Protein AF-A0A660N810-F1 (afdb_monomer)

Secondary structure (DSSP, 8-state):
--TTSTTHHHHTT-HHHHHHHT--SS-----EEEEE-SSEEEEEEE-TTT--EEEEEEE-S-SS--TTHHHHHHHHTT-

pLDDT: mean 86.32, std 9.64, range [59.94, 96.31]

Mean predicted aligned error: 5.7 Å

Radius of gyration: 13.62 Å; Cα contacts (8 Å, |Δi|>4): 87; chains: 1; bounding box: 32×27×27 Å

Solvent-accessible surface area (backbone atoms only — not comparable to full-atom values): 5044 Å² total; per-residue (Å²): 118,65,80,87,45,90,64,48,71,59,48,70,64,32,66,68,54,23,58,77,71,71,48,64,92,68,90,80,62,61,65,42,85,69,51,72,61,99,40,34,41,33,27,35,35,49,40,81,85,82,64,45,81,46,72,53,76,44,73,78,55,69,92,77,78,48,94,56,52,68,58,53,54,55,58,58,74,76,111

Nearest PDB structures (foldseek):
  7kx8-assembly1_A  TM=7.044E-01  e=1.495E-01  Homo sapiens
  3lm5-assembly1_A  TM=5.967E-01  e=2.054E-01  Homo sapiens
  6qf4-assembly1_A  TM=5.902E-01  e=3.413E-01  Homo sapiens
  3lm0-assembly1_A  TM=5.986E-01  e=8.301E-01  Homo sapiens
  4jl9-assembly1_A  TM=5.728E-01  e=1.470E+00  Mus musculus

Foldseek 3Di:
DPVPDPCPVVVCLDPVNCVVVVADNDDDKDWDFDDDDPFKTWTWIARPPPRDIDIDMDGNDDPPPDPCVVVVVVVVVVD

Structure (mmCIF, N/CA/C/O backbone):
data_AF-A0A660N810-F1
#
_entry.id   AF-A0A660N810-F1
#
loop_
_atom_site.group_PDB
_atom_site.id
_atom_site.type_symbol
_atom_site.label_atom_id
_atom_site.label_alt_id
_atom_site.label_comp_id
_atom_site.label_asym_id
_atom_site.label_entity_id
_atom_site.label_seq_id
_atom_site.pdbx_PDB_ins_code
_atom_site.Cartn_x
_atom_site.Cartn_y
_atom_site.Cartn_z
_atom_site.occupancy
_atom_site.B_iso_or_equiv
_atom_site.auth_seq_id
_atom_site.auth_comp_id
_atom_site.auth_asym_id
_atom_site.auth_atom_id
_atom_site.pdbx_PDB_model_num
ATOM 1 N N . MET A 1 1 ? -11.532 -1.155 -10.562 1.00 61.34 1 MET A N 1
ATOM 2 C CA . MET A 1 1 ? -11.065 -2.532 -10.289 1.00 61.34 1 MET A CA 1
ATOM 3 C C . MET A 1 1 ? -9.611 -2.647 -10.730 1.00 61.34 1 MET A C 1
ATOM 5 O O . MET A 1 1 ? -9.278 -2.108 -11.784 1.00 61.34 1 MET A O 1
ATOM 9 N N . MET A 1 2 ? -8.750 -3.262 -9.917 1.00 68.44 2 MET A N 1
ATOM 10 C CA . MET A 1 2 ? -7.277 -3.220 -10.009 1.00 68.44 2 MET A CA 1
ATOM 11 C C . MET A 1 2 ? -6.687 -4.042 -11.180 1.00 68.44 2 MET A C 1
ATOM 13 O O . MET A 1 2 ? -5.502 -4.356 -11.197 1.00 68.44 2 MET A O 1
ATOM 17 N N . LYS A 1 3 ? -7.481 -4.321 -12.220 1.00 66.62 3 LYS A N 1
ATOM 18 C CA . LYS A 1 3 ? -7.158 -5.205 -13.356 1.00 66.62 3 LYS A CA 1
ATOM 19 C C . LYS A 1 3 ? -6.028 -4.724 -14.275 1.00 66.62 3 LYS A C 1
ATOM 21 O O . LYS A 1 3 ? -5.676 -5.423 -15.219 1.00 66.62 3 LYS A O 1
ATOM 26 N N . ARG A 1 4 ? -5.490 -3.516 -14.065 1.00 74.50 4 ARG A N 1
ATOM 27 C CA . ARG A 1 4 ? -4.458 -2.926 -14.940 1.00 74.50 4 ARG A CA 1
ATOM 28 C C . ARG A 1 4 ? -3.059 -3.484 -14.670 1.00 74.50 4 ARG A C 1
ATOM 30 O O . ARG A 1 4 ? -2.215 -3.398 -15.553 1.00 74.50 4 ARG A O 1
ATOM 37 N N . ILE A 1 5 ? -2.816 -4.049 -13.485 1.00 83.00 5 ILE A N 1
ATOM 38 C CA . ILE A 1 5 ? -1.527 -4.637 -13.107 1.00 83.00 5 ILE A CA 1
ATOM 39 C C . ILE A 1 5 ? -1.736 -6.121 -12.830 1.00 83.00 5 ILE A C 1
ATOM 41 O O . ILE A 1 5 ? -2.493 -6.501 -11.938 1.00 83.00 5 ILE A O 1
ATOM 45 N N . LYS A 1 6 ? -1.062 -6.962 -13.615 1.00 85.12 6 LYS A N 1
ATOM 46 C CA . LYS A 1 6 ? -1.120 -8.417 -13.465 1.00 85.12 6 LYS A CA 1
ATOM 47 C C . LYS A 1 6 ? -0.600 -8.813 -12.080 1.00 85.12 6 LYS A C 1
ATOM 49 O O . LYS A 1 6 ? 0.492 -8.393 -11.710 1.00 85.12 6 LYS A O 1
ATOM 54 N N . GLY A 1 7 ? -1.353 -9.632 -11.346 1.00 87.06 7 GLY A N 1
ATOM 55 C CA . GLY A 1 7 ? -0.945 -10.130 -10.030 1.00 87.06 7 GLY A CA 1
ATOM 56 C C . GLY A 1 7 ? -1.314 -9.223 -8.850 1.00 87.06 7 GLY A C 1
ATOM 57 O O . GLY A 1 7 ? -1.095 -9.607 -7.706 1.00 87.06 7 GLY A O 1
ATOM 58 N N . LEU A 1 8 ? -1.827 -8.010 -9.093 1.00 89.25 8 LEU A N 1
ATOM 59 C CA . LEU A 1 8 ? -2.090 -7.040 -8.026 1.00 89.25 8 LEU A CA 1
ATOM 60 C C . LEU A 1 8 ? -3.306 -7.415 -7.168 1.00 89.25 8 LEU A C 1
ATOM 62 O O . LEU A 1 8 ? -3.280 -7.205 -5.958 1.00 89.25 8 LEU A O 1
ATOM 66 N N . GLU A 1 9 ? -4.351 -7.975 -7.782 1.00 89.00 9 GLU A N 1
ATOM 67 C CA . GLU A 1 9 ? -5.545 -8.442 -7.062 1.00 89.00 9 GLU A CA 1
ATOM 68 C C . GLU A 1 9 ? -5.212 -9.643 -6.168 1.00 89.00 9 GLU A C 1
ATOM 70 O O . GLU A 1 9 ? -5.725 -9.744 -5.057 1.00 89.00 9 GLU A O 1
ATOM 75 N N . GLU A 1 10 ? -4.303 -10.510 -6.611 1.00 90.69 10 GLU A N 1
ATOM 76 C CA . GLU A 1 10 ? -3.786 -11.629 -5.830 1.00 90.69 10 GLU A CA 1
ATOM 77 C C . GLU A 1 10 ? -2.842 -11.151 -4.719 1.00 90.69 10 GLU A C 1
ATOM 79 O O . GLU A 1 10 ? -2.913 -11.642 -3.595 1.00 90.69 10 GLU A O 1
ATOM 84 N N . TYR A 1 11 ? -1.988 -10.162 -5.001 1.00 90.62 11 TYR A N 1
ATOM 85 C CA . TYR A 1 11 ? -1.020 -9.635 -4.036 1.00 90.62 11 TYR A CA 1
ATOM 86 C C . TYR A 1 11 ? -1.692 -9.054 -2.786 1.00 90.62 11 TYR A C 1
ATOM 88 O O . TYR A 1 11 ? -1.259 -9.334 -1.669 1.00 90.62 11 TYR A O 1
ATOM 96 N N . VAL A 1 12 ? -2.781 -8.290 -2.944 1.00 91.88 12 VAL A N 1
ATOM 97 C CA . VAL A 1 12 ? -3.511 -7.717 -1.792 1.00 91.88 12 VAL A CA 1
ATOM 98 C C . VAL A 1 12 ? -4.243 -8.772 -0.948 1.00 91.88 12 VAL A C 1
ATOM 100 O O . VAL A 1 12 ? -4.669 -8.495 0.175 1.00 91.88 12 VAL A O 1
ATOM 103 N N . GLN A 1 13 ? -4.365 -9.999 -1.460 1.00 91.31 13 GLN A N 1
ATOM 104 C CA . GLN A 1 13 ? -4.922 -11.141 -0.734 1.00 91.31 13 GLN A CA 1
ATOM 105 C C . GLN A 1 13 ? -3.852 -11.949 0.015 1.00 91.31 13 GLN A C 1
ATOM 107 O O . GLN A 1 13 ? -4.197 -12.798 0.834 1.00 91.31 13 GLN A O 1
ATOM 112 N N . TRP A 1 14 ? -2.558 -11.715 -0.226 1.00 93.38 14 TRP A N 1
ATOM 113 C CA . TRP A 1 14 ? -1.500 -12.482 0.433 1.00 93.38 14 TRP A CA 1
ATOM 114 C C . TRP A 1 14 ? -1.489 -12.249 1.944 1.00 93.38 14 TRP A C 1
ATOM 116 O O . TRP A 1 14 ? -1.486 -11.109 2.410 1.00 93.38 14 TRP A O 1
ATOM 126 N N . SER A 1 15 ? -1.383 -13.334 2.714 1.00 93.19 15 SER A N 1
ATOM 127 C CA . SER A 1 15 ? -1.373 -13.287 4.182 1.00 93.19 15 SER A CA 1
ATOM 128 C C . SER A 1 15 ? -0.307 -12.339 4.729 1.00 93.19 15 SER A C 1
ATOM 130 O O . SER A 1 15 ? -0.597 -11.542 5.614 1.00 93.19 15 SER A O 1
ATOM 132 N N . VAL A 1 16 ? 0.898 -12.349 4.151 1.00 94.00 16 VAL A N 1
ATOM 133 C CA . VAL A 1 16 ? 2.004 -11.465 4.553 1.00 94.00 16 VAL A CA 1
ATOM 134 C C . VAL A 1 16 ? 1.643 -9.985 4.376 1.00 94.00 16 VAL A C 1
ATOM 136 O O . VAL A 1 16 ? 1.907 -9.183 5.268 1.00 94.00 16 VAL A O 1
ATOM 139 N N . TYR A 1 17 ? 1.003 -9.616 3.261 1.00 93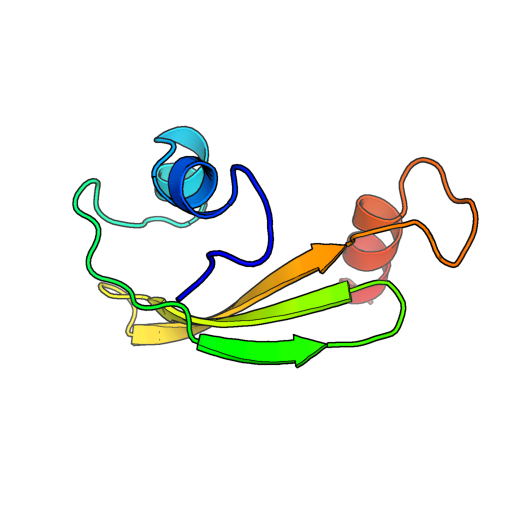.25 17 TYR A N 1
ATOM 140 C CA . TYR A 1 17 ? 0.543 -8.245 3.015 1.00 93.25 17 TYR A CA 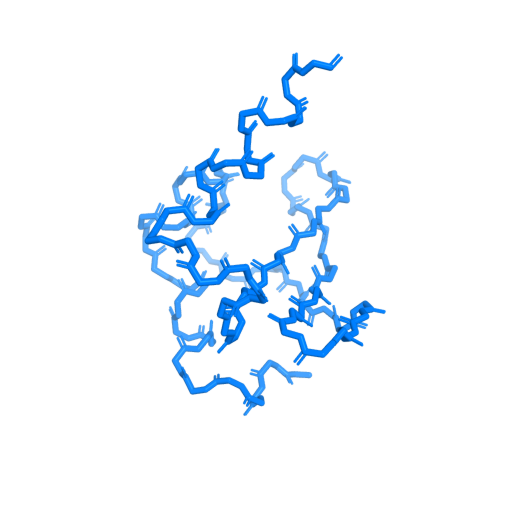1
ATOM 141 C C . TYR A 1 17 ? -0.530 -7.832 4.026 1.00 93.25 17 TYR A C 1
ATOM 143 O O . TYR A 1 17 ? -0.428 -6.773 4.651 1.00 93.25 17 TYR A O 1
ATOM 151 N N . ARG A 1 18 ? -1.537 -8.694 4.222 1.00 94.62 18 ARG A N 1
ATOM 152 C CA . ARG A 1 18 ? -2.665 -8.418 5.121 1.00 94.62 18 ARG A CA 1
ATOM 153 C C . ARG A 1 18 ? -2.200 -8.295 6.571 1.00 94.62 18 ARG A C 1
ATOM 155 O O . ARG A 1 18 ? -2.533 -7.316 7.232 1.00 94.62 18 ARG A O 1
ATOM 162 N N . GLN A 1 19 ? -1.342 -9.204 7.028 1.00 94.44 19 GLN A N 1
ATOM 163 C CA . GLN A 1 19 ? -0.758 -9.171 8.372 1.00 94.44 19 GLN A CA 1
ATOM 164 C C . GLN A 1 19 ? 0.107 -7.928 8.602 1.00 94.44 19 GLN A C 1
ATOM 166 O O . GLN A 1 19 ? -0.030 -7.288 9.643 1.00 94.44 19 GLN A O 1
ATOM 171 N N . ALA A 1 20 ? 0.944 -7.537 7.634 1.00 93.88 20 ALA A N 1
ATOM 172 C CA . ALA A 1 20 ? 1.792 -6.348 7.755 1.00 93.88 20 ALA A CA 1
ATOM 173 C C . ALA A 1 20 ? 0.986 -5.047 7.921 1.00 93.88 20 ALA A C 1
ATOM 175 O O . ALA A 1 20 ? 1.457 -4.103 8.555 1.00 93.88 20 ALA A O 1
ATOM 176 N N . LEU A 1 21 ? -0.227 -5.000 7.367 1.00 93.50 21 LEU A N 1
ATOM 177 C CA . LEU A 1 21 ? -1.131 -3.855 7.467 1.00 93.50 21 LEU A CA 1
ATOM 178 C C . LEU A 1 21 ? -2.187 -3.993 8.572 1.00 93.50 21 LEU A C 1
ATOM 180 O O . LEU A 1 21 ? -2.917 -3.035 8.809 1.00 93.50 21 LEU A O 1
ATOM 184 N N . GLY A 1 22 ? -2.271 -5.142 9.251 1.00 94.88 22 GLY A N 1
ATOM 185 C CA . GLY A 1 22 ? -3.325 -5.423 10.231 1.00 94.88 22 GLY A CA 1
ATOM 186 C C . GLY A 1 22 ? -4.720 -5.553 9.608 1.00 94.88 22 GLY A C 1
ATOM 187 O O . GLY A 1 22 ? -5.718 -5.214 10.247 1.00 94.88 22 GLY A O 1
ATOM 188 N N . LEU A 1 23 ? -4.797 -6.003 8.354 1.00 94.94 23 LEU A N 1
ATOM 189 C CA . LEU A 1 23 ? -6.052 -6.254 7.648 1.00 94.94 23 LEU A CA 1
ATOM 190 C C . LEU A 1 23 ? -6.644 -7.619 8.061 1.00 94.94 23 LEU A C 1
ATOM 192 O O . LEU A 1 23 ? -5.877 -8.560 8.284 1.00 94.94 23 LEU A O 1
ATOM 196 N N . PRO A 1 24 ? -7.985 -7.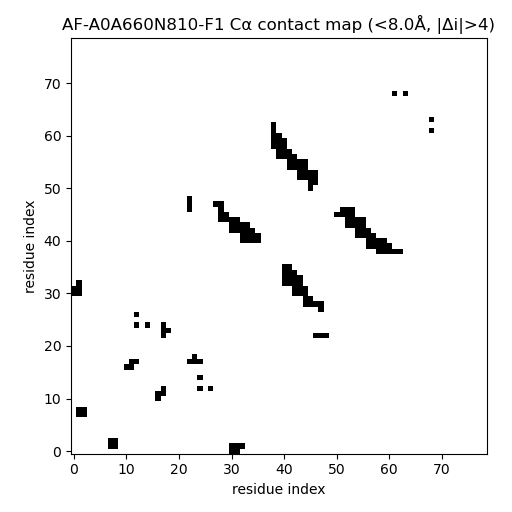753 8.146 1.00 92.56 24 PRO A N 1
ATOM 197 C CA . PRO A 1 24 ? -8.654 -9.048 8.331 1.00 92.56 24 PRO A CA 1
ATOM 198 C C . PRO A 1 24 ? -8.280 -10.027 7.218 1.00 92.56 24 PRO A C 1
ATOM 200 O O . PRO A 1 24 ? -7.965 -9.578 6.126 1.00 92.56 24 PRO A O 1
ATOM 203 N N . GLU A 1 25 ? -8.347 -11.343 7.434 1.00 87.56 25 GLU A N 1
ATOM 204 C CA . GLU A 1 25 ? -8.093 -12.313 6.350 1.00 87.56 25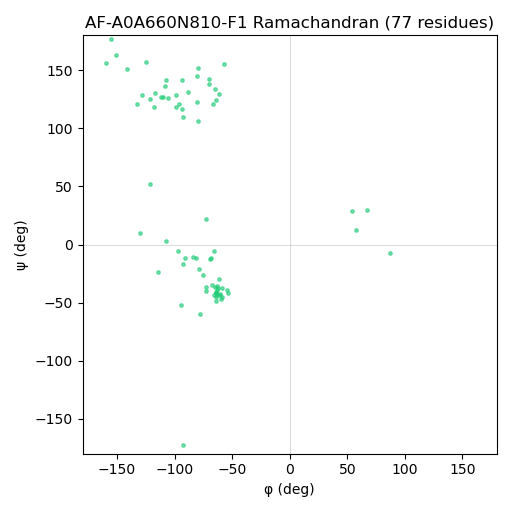 GLU A CA 1
ATOM 205 C C . GLU A 1 25 ? -9.121 -12.195 5.216 1.00 87.56 25 GLU A C 1
ATOM 207 O O . GLU A 1 25 ? -8.754 -12.273 4.044 1.00 87.56 25 GLU A O 1
ATOM 212 N N . ASP A 1 26 ? -10.373 -11.896 5.564 1.00 85.12 26 ASP A N 1
ATOM 213 C CA . ASP A 1 26 ? -11.422 -11.590 4.599 1.00 85.12 26 ASP A CA 1
ATOM 214 C C . ASP A 1 26 ? -11.174 -10.232 3.928 1.00 85.12 26 ASP A C 1
ATOM 216 O O . ASP A 1 26 ? -10.785 -9.246 4.563 1.00 85.12 26 ASP A O 1
ATOM 220 N N . HIS A 1 27 ? -11.391 -10.180 2.613 1.00 79.00 27 HIS A N 1
ATOM 221 C CA . HIS A 1 27 ? -11.233 -8.967 1.815 1.00 79.00 27 HIS A CA 1
ATOM 222 C C . HIS A 1 27 ? -12.470 -8.079 1.976 1.00 79.00 27 HIS A C 1
ATOM 224 O O . HIS A 1 27 ? -13.523 -8.361 1.404 1.00 79.00 27 HIS A O 1
ATOM 230 N N . GLU A 1 28 ? -12.332 -6.984 2.722 1.00 83.38 28 GLU A N 1
ATOM 231 C CA . GLU A 1 28 ? -13.428 -6.037 2.978 1.00 83.38 28 GLU A CA 1
ATOM 232 C C . GLU A 1 28 ? -13.183 -4.656 2.358 1.00 83.38 28 GLU A C 1
ATOM 234 O O . GLU A 1 28 ? -14.121 -3.897 2.107 1.00 83.38 28 GLU A O 1
ATOM 239 N N . GLU A 1 29 ? -11.921 -4.301 2.125 1.00 91.81 29 GLU A N 1
ATOM 240 C CA . GLU A 1 29 ? -11.532 -3.007 1.585 1.00 91.81 29 GLU A CA 1
ATOM 241 C C . GLU A 1 29 ? -11.719 -2.915 0.064 1.00 91.81 29 GLU A C 1
ATOM 243 O O . GLU A 1 29 ? -11.640 -3.894 -0.667 1.00 91.81 29 GLU A O 1
ATOM 248 N N . GLN A 1 30 ? -11.953 -1.703 -0.438 1.00 91.62 30 GLN A N 1
ATOM 249 C CA . GLN A 1 30 ? -11.998 -1.435 -1.873 1.00 91.62 30 GLN A CA 1
ATOM 250 C C . GLN A 1 30 ? -10.880 -0.471 -2.246 1.00 91.62 30 GLN A C 1
ATOM 252 O O . GLN A 1 30 ? -10.712 0.576 -1.620 1.00 91.62 30 GLN A O 1
ATOM 257 N N . TYR A 1 31 ? -10.128 -0.838 -3.281 1.00 93.38 31 TYR A N 1
ATOM 258 C CA . TYR A 1 31 ? -9.038 -0.034 -3.815 1.00 93.38 31 TYR A CA 1
ATOM 259 C C . TYR A 1 31 ? -9.502 0.744 -5.046 1.00 93.38 31 TYR A C 1
ATOM 261 O O . TYR A 1 31 ? -9.850 0.173 -6.088 1.00 93.38 31 TYR A O 1
ATOM 269 N N . GLU A 1 32 ? -9.451 2.065 -4.941 1.00 93.31 32 GLU A N 1
ATOM 270 C CA . GLU A 1 32 ? -9.829 2.999 -5.996 1.00 93.31 32 GLU A CA 1
ATOM 271 C C . GLU A 1 32 ? -8.589 3.660 -6.586 1.00 93.31 32 GLU A C 1
ATOM 273 O O . GLU A 1 32 ? -7.645 3.981 -5.871 1.00 93.31 32 GLU A O 1
ATOM 278 N N . LEU A 1 33 ? -8.565 3.871 -7.902 1.00 93.12 33 LEU A N 1
ATOM 279 C CA . LEU A 1 33 ? -7.460 4.591 -8.529 1.00 93.12 33 LEU A CA 1
ATOM 280 C C . LEU A 1 33 ? -7.485 6.049 -8.057 1.00 93.12 33 LEU A C 1
ATOM 282 O O . LEU A 1 33 ? -8.464 6.751 -8.297 1.00 93.12 33 LEU A O 1
ATOM 286 N N . LEU A 1 34 ? -6.400 6.500 -7.429 1.00 93.94 34 LEU A N 1
ATOM 287 C CA . LEU A 1 34 ? -6.262 7.877 -6.964 1.00 93.94 34 LEU A CA 1
ATOM 288 C C . LEU A 1 34 ? -5.536 8.740 -7.999 1.00 93.94 34 LEU A C 1
ATOM 290 O O . LEU A 1 34 ? -6.017 9.805 -8.372 1.00 93.94 34 LEU A O 1
ATOM 294 N N . ALA A 1 35 ? -4.366 8.286 -8.451 1.00 91.75 35 ALA A N 1
ATOM 295 C CA . ALA A 1 35 ? -3.540 9.002 -9.417 1.00 91.75 35 ALA A CA 1
ATOM 296 C C . ALA A 1 35 ? -2.553 8.055 -10.108 1.00 91.75 35 ALA A C 1
ATOM 298 O O . ALA A 1 35 ? -2.164 7.029 -9.548 1.00 91.75 35 ALA A O 1
ATOM 299 N N . GLN A 1 36 ? -2.110 8.433 -11.304 1.00 90.56 36 GLN A N 1
ATOM 300 C CA . GLN A 1 36 ? -1.073 7.731 -12.053 1.00 90.56 36 GLN A CA 1
ATOM 301 C C . GLN A 1 36 ? -0.048 8.749 -12.565 1.00 90.56 36 GLN A C 1
ATOM 303 O O . GLN A 1 36 ? -0.409 9.674 -13.291 1.00 90.56 36 GLN A O 1
ATOM 308 N N . GLY A 1 37 ? 1.212 8.572 -12.173 1.00 85.88 37 GLY A N 1
ATOM 309 C CA . GLY A 1 37 ? 2.357 9.264 -12.758 1.00 85.88 37 GLY A CA 1
ATOM 310 C C . GLY A 1 37 ? 2.990 8.456 -13.893 1.00 85.88 37 GLY A C 1
ATOM 311 O O . GLY A 1 37 ? 2.485 7.407 -14.289 1.00 85.88 37 GLY A O 1
ATOM 312 N N . GLU A 1 38 ? 4.135 8.927 -14.386 1.00 83.94 38 GLU A N 1
ATOM 313 C CA . GLU A 1 38 ? 4.899 8.258 -15.452 1.00 83.94 38 GLU A CA 1
ATOM 314 C C . GLU A 1 38 ? 5.390 6.861 -15.026 1.00 83.94 38 GLU A C 1
ATOM 316 O O . GLU A 1 38 ? 5.334 5.913 -15.806 1.00 83.94 38 GLU A O 1
ATOM 321 N N . TYR A 1 39 ? 5.781 6.718 -13.753 1.00 86.00 39 TYR A N 1
ATOM 322 C CA . TYR A 1 39 ? 6.372 5.490 -13.202 1.00 86.00 39 TYR A CA 1
ATOM 323 C C . TYR A 1 39 ? 5.719 5.001 -11.904 1.00 86.00 39 TYR A C 1
ATOM 325 O O . TYR A 1 39 ? 6.257 4.116 -11.239 1.00 86.00 39 TYR A O 1
ATOM 333 N N . ASN A 1 40 ? 4.580 5.575 -11.507 1.00 88.62 40 ASN A N 1
ATOM 334 C CA . ASN A 1 40 ? 3.863 5.144 -10.311 1.00 88.62 40 ASN A CA 1
ATOM 335 C C . ASN A 1 40 ? 2.345 5.152 -10.495 1.00 88.62 40 ASN A C 1
ATOM 337 O O . ASN A 1 40 ? 1.793 5.953 -11.249 1.00 88.62 40 ASN A O 1
ATOM 341 N N . ILE A 1 41 ? 1.673 4.269 -9.764 1.00 91.56 41 ILE A N 1
ATOM 342 C CA . ILE A 1 41 ? 0.216 4.212 -9.663 1.00 91.56 41 ILE A CA 1
ATOM 343 C C . ILE A 1 41 ? -0.147 4.208 -8.185 1.00 91.56 41 ILE A C 1
ATOM 345 O O . ILE A 1 41 ? 0.359 3.388 -7.421 1.00 91.56 41 ILE A O 1
ATOM 349 N N . ASN A 1 42 ? -1.040 5.106 -7.789 1.00 93.62 42 ASN A N 1
ATOM 350 C CA . ASN A 1 42 ? -1.526 5.215 -6.424 1.00 93.62 42 ASN A CA 1
ATOM 351 C C . ASN A 1 42 ? -2.986 4.774 -6.370 1.00 93.62 42 ASN A C 1
ATOM 353 O O . ASN A 1 42 ? -3.826 5.303 -7.104 1.00 93.62 42 ASN A O 1
ATOM 357 N N . TYR A 1 43 ? -3.282 3.842 -5.471 1.00 94.62 43 TYR A N 1
ATOM 358 C CA . TYR A 1 43 ? -4.634 3.438 -5.118 1.00 94.62 43 TYR A CA 1
ATOM 359 C C . TYR A 1 43 ? -4.978 3.940 -3.723 1.00 94.62 43 TYR A C 1
ATOM 361 O O . TYR A 1 43 ? -4.174 3.832 -2.803 1.00 94.62 43 TYR A O 1
ATOM 369 N N . PHE A 1 44 ? -6.177 4.472 -3.564 1.00 95.62 44 PHE A N 1
ATOM 370 C CA . PHE A 1 44 ? -6.751 4.853 -2.286 1.00 95.62 44 PHE A CA 1
ATOM 371 C C . PHE A 1 44 ? -7.604 3.707 -1.736 1.00 95.62 44 PHE A C 1
ATOM 373 O O . PHE A 1 44 ? -8.321 3.058 -2.496 1.00 95.62 44 PHE A O 1
ATOM 380 N N . PHE A 1 45 ? -7.553 3.486 -0.423 1.00 95.56 45 PHE A N 1
ATOM 381 C CA . PHE A 1 45 ? -8.505 2.626 0.277 1.00 95.56 45 PHE A CA 1
ATOM 382 C C . PHE A 1 45 ? -8.701 3.083 1.728 1.00 95.56 45 PHE A C 1
ATOM 384 O O . PHE A 1 45 ? -7.907 3.850 2.288 1.00 95.56 45 PHE A O 1
ATOM 391 N N . VAL A 1 46 ? -9.779 2.608 2.350 1.00 95.94 46 VAL A N 1
ATOM 392 C CA . VAL A 1 46 ? -10.055 2.820 3.775 1.00 95.94 46 VAL A CA 1
ATOM 393 C C . VAL A 1 46 ? -9.794 1.522 4.518 1.00 95.94 46 VAL A C 1
ATOM 395 O O . VAL A 1 46 ? -10.366 0.489 4.185 1.00 95.94 46 VAL A O 1
ATOM 398 N N . HIS A 1 47 ? -8.960 1.582 5.552 1.00 95.62 47 HIS A N 1
ATOM 399 C CA . HIS A 1 47 ? -8.696 0.430 6.400 1.00 95.62 47 HIS A CA 1
ATOM 400 C C . HIS A 1 47 ? -9.986 0.017 7.142 1.00 95.62 47 HIS A C 1
ATOM 402 O O . HIS A 1 47 ? -10.533 0.842 7.883 1.00 95.62 47 HIS A O 1
ATOM 408 N N . PRO A 1 48 ? -10.454 -1.243 7.035 1.00 93.81 48 PRO A N 1
ATOM 409 C CA . PRO A 1 48 ? -11.771 -1.654 7.538 1.00 93.81 48 PRO A CA 1
ATOM 410 C C . PRO A 1 48 ? -11.888 -1.539 9.067 1.00 93.81 48 PRO A C 1
ATOM 412 O O . PRO A 1 48 ? -12.875 -1.015 9.583 1.00 93.81 48 PRO A O 1
ATOM 415 N N . ILE A 1 49 ? -10.825 -1.919 9.788 1.00 93.31 49 ILE A N 1
ATOM 416 C CA . ILE A 1 49 ? -10.755 -1.837 11.257 1.00 93.31 49 ILE A CA 1
ATOM 417 C C . ILE A 1 49 ? -10.487 -0.405 11.748 1.00 93.31 49 ILE A C 1
ATOM 419 O O . ILE A 1 49 ? -11.282 0.168 12.486 1.00 93.31 49 ILE A O 1
ATOM 423 N N . THR A 1 50 ? -9.364 0.201 11.347 1.00 95.25 50 THR A N 1
ATOM 424 C CA . THR A 1 50 ? -8.917 1.487 11.918 1.00 95.25 50 THR A CA 1
ATOM 425 C C . THR A 1 50 ? -9.609 2.711 11.321 1.00 95.25 50 THR A C 1
ATOM 427 O O . THR A 1 50 ? -9.434 3.816 11.833 1.00 95.25 50 THR A O 1
ATOM 430 N N . ARG A 1 51 ? -10.349 2.546 10.214 1.00 94.94 51 ARG A N 1
ATOM 431 C CA . ARG A 1 51 ? -10.989 3.618 9.426 1.00 94.94 51 ARG A CA 1
ATOM 432 C C . ARG A 1 51 ? -10.033 4.682 8.888 1.00 94.94 51 ARG A C 1
ATOM 434 O O . ARG A 1 51 ? -10.471 5.710 8.371 1.00 94.94 51 ARG A O 1
ATOM 441 N N . LYS A 1 52 ? -8.724 4.431 8.954 1.00 96.31 52 LYS A N 1
ATOM 442 C CA . LYS A 1 52 ? -7.712 5.311 8.376 1.00 96.31 52 LYS A CA 1
ATOM 443 C C . LYS A 1 52 ? -7.759 5.247 6.855 1.00 96.31 52 LYS A C 1
ATOM 445 O O . LYS A 1 52 ? -7.949 4.188 6.262 1.00 96.31 52 LYS A O 1
ATOM 450 N N . ARG A 1 53 ? -7.550 6.405 6.239 1.00 95.69 53 ARG A N 1
ATOM 451 C CA . ARG A 1 53 ? -7.347 6.555 4.799 1.00 95.69 53 ARG A CA 1
ATOM 452 C C . ARG A 1 53 ? -5.900 6.209 4.478 1.00 95.69 53 ARG A C 1
ATOM 454 O O . ARG A 1 53 ? -5.001 6.819 5.052 1.00 95.69 53 ARG A O 1
ATOM 461 N N . LEU A 1 54 ? -5.692 5.241 3.595 1.00 95.94 54 LEU A N 1
ATOM 462 C CA . LEU A 1 54 ? -4.371 4.755 3.207 1.00 95.94 54 LEU A CA 1
ATOM 463 C C . LEU A 1 54 ? -4.198 4.829 1.688 1.00 95.94 54 LEU A C 1
ATOM 465 O O . LEU A 1 54 ? -5.171 4.856 0.931 1.00 95.94 54 LEU A O 1
ATOM 469 N N . ILE A 1 55 ? -2.937 4.875 1.256 1.00 95.19 55 ILE A N 1
ATOM 470 C CA . ILE A 1 55 ? -2.549 4.861 -0.153 1.00 95.19 55 ILE A CA 1
ATOM 471 C C . ILE A 1 55 ? -1.644 3.653 -0.393 1.00 95.19 55 ILE A C 1
ATOM 473 O O . ILE A 1 55 ? -0.614 3.505 0.260 1.00 95.19 55 ILE A O 1
ATOM 477 N N . LEU A 1 56 ? -2.019 2.810 -1.352 1.00 93.56 56 LEU A N 1
ATOM 478 C CA . LEU A 1 56 ? -1.165 1.776 -1.923 1.00 93.56 56 LEU A CA 1
ATOM 479 C C . LEU A 1 56 ? -0.475 2.347 -3.164 1.00 93.56 56 LEU A C 1
ATOM 481 O O . LEU A 1 56 ? -1.117 2.577 -4.189 1.00 93.56 56 LEU A O 1
ATOM 485 N N . ARG A 1 57 ? 0.835 2.568 -3.067 1.00 92.25 57 ARG A N 1
ATOM 486 C CA . ARG A 1 57 ? 1.667 3.046 -4.173 1.00 92.25 57 ARG A CA 1
ATOM 487 C C . ARG A 1 57 ? 2.403 1.884 -4.825 1.00 92.25 57 ARG A C 1
ATOM 489 O O . ARG A 1 57 ? 3.079 1.116 -4.149 1.00 92.25 57 ARG A O 1
ATOM 496 N N . LEU A 1 58 ? 2.294 1.793 -6.142 1.00 89.25 58 LEU A N 1
ATOM 497 C CA . LEU A 1 58 ? 3.034 0.853 -6.974 1.00 89.25 58 LEU A CA 1
ATOM 498 C C . LEU A 1 58 ? 4.016 1.630 -7.834 1.00 89.25 58 LEU A C 1
ATOM 500 O O . LEU A 1 58 ? 3.601 2.530 -8.561 1.00 89.25 58 LEU A O 1
ATOM 504 N N . ASN A 1 59 ? 5.288 1.252 -7.791 1.00 86.56 59 ASN A N 1
ATOM 505 C CA . ASN A 1 59 ? 6.298 1.767 -8.708 1.00 86.56 59 ASN A CA 1
ATOM 506 C C . ASN A 1 59 ? 6.402 0.793 -9.893 1.00 86.56 59 ASN A C 1
ATOM 508 O O . ASN A 1 59 ? 6.711 -0.382 -9.707 1.00 86.56 59 ASN A O 1
ATOM 512 N N . THR A 1 60 ? 6.076 1.256 -11.101 1.00 80.69 60 THR A N 1
ATOM 513 C CA . THR A 1 60 ? 6.018 0.422 -12.320 1.00 80.69 60 THR A CA 1
ATOM 514 C C . THR A 1 60 ? 7.328 0.416 -13.105 1.00 80.69 60 THR A C 1
ATOM 516 O O . THR A 1 60 ? 7.531 -0.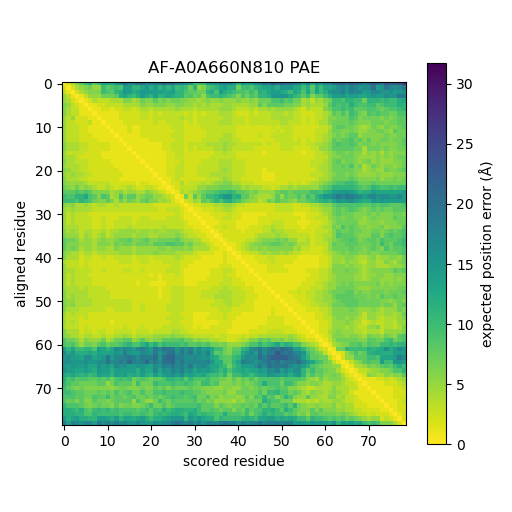458 -13.943 1.00 80.69 60 THR A O 1
ATOM 519 N N . ALA A 1 61 ? 8.215 1.373 -12.837 1.00 74.44 61 ALA A N 1
ATOM 520 C CA . ALA A 1 61 ? 9.614 1.367 -13.255 1.00 74.44 61 ALA A CA 1
ATOM 521 C C . ALA A 1 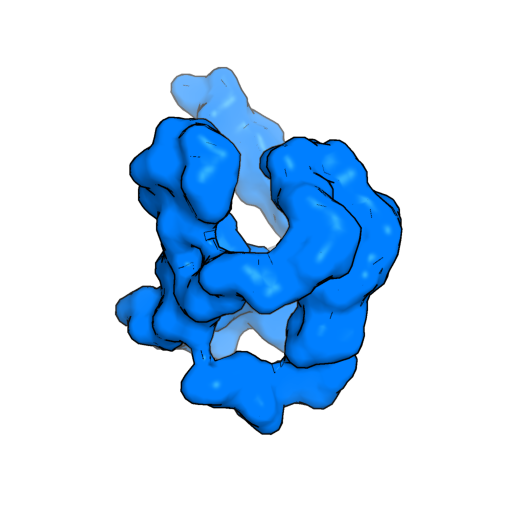61 ? 10.434 2.248 -12.296 1.00 74.44 61 ALA A C 1
ATOM 523 O O . ALA A 1 61 ? 9.866 2.888 -11.407 1.00 74.44 61 ALA A O 1
ATOM 524 N N . SER A 1 62 ? 11.755 2.303 -12.485 1.00 66.56 62 SER A N 1
ATOM 525 C CA . SER A 1 62 ? 12.604 3.250 -11.759 1.00 66.56 62 SER A CA 1
ATOM 526 C C . SER A 1 62 ? 12.853 4.506 -12.586 1.00 66.56 62 SER A C 1
ATOM 528 O O . SER A 1 62 ? 13.423 4.426 -13.669 1.00 66.56 62 SER A O 1
ATOM 530 N N . GLN A 1 63 ? 12.460 5.667 -12.057 1.00 59.94 63 GLN A N 1
ATOM 531 C CA . GLN A 1 63 ? 12.717 6.963 -12.697 1.00 59.94 63 GLN A CA 1
ATOM 532 C C . GLN A 1 63 ? 14.183 7.404 -12.546 1.00 59.94 63 GLN A C 1
ATOM 534 O O . GLN A 1 63 ? 14.689 8.162 -13.365 1.00 59.94 63 GLN A O 1
ATOM 539 N N . MET A 1 64 ? 14.865 6.940 -11.492 1.00 65.00 64 MET A N 1
ATOM 540 C CA . MET A 1 64 ? 16.209 7.398 -11.113 1.00 65.00 64 MET A CA 1
ATOM 541 C C . MET A 1 64 ? 17.325 6.378 -11.396 1.00 65.00 64 MET A C 1
ATOM 543 O O . MET A 1 64 ? 18.469 6.637 -11.039 1.00 65.00 64 MET A O 1
ATOM 547 N N . HIS A 1 65 ? 17.016 5.222 -12.002 1.00 66.31 65 HIS A N 1
ATOM 548 C CA . HIS A 1 65 ? 17.950 4.089 -12.150 1.00 66.31 65 HIS A CA 1
ATOM 549 C C . HIS A 1 65 ? 18.577 3.618 -10.821 1.00 66.31 65 HIS A C 1
ATOM 551 O O . HIS A 1 65 ? 19.695 3.110 -10.796 1.00 66.31 65 HIS A O 1
ATOM 557 N N . LEU A 1 66 ? 17.864 3.789 -9.706 1.00 67.75 66 LEU A N 1
ATOM 558 C CA . LEU A 1 66 ? 18.323 3.343 -8.393 1.00 67.75 66 LEU A CA 1
ATOM 559 C C . LEU A 1 66 ? 17.883 1.898 -8.160 1.00 67.75 66 LEU A C 1
ATOM 561 O O . LEU A 1 66 ? 16.700 1.590 -8.302 1.00 67.75 66 LEU A O 1
ATOM 565 N N . GLU A 1 67 ? 18.811 1.039 -7.730 1.00 69.81 67 GLU A N 1
ATOM 566 C CA . GLU A 1 67 ? 18.510 -0.362 -7.397 1.00 69.81 67 GLU A CA 1
ATOM 567 C C . GLU A 1 67 ? 17.454 -0.475 -6.281 1.00 69.81 67 GLU A C 1
ATOM 569 O O . GLU A 1 67 ? 16.561 -1.313 -6.362 1.00 69.81 67 GLU A O 1
ATOM 574 N N . ASN A 1 68 ? 17.491 0.427 -5.289 1.00 77.81 68 ASN A N 1
ATOM 575 C CA . ASN A 1 68 ? 16.614 0.405 -4.110 1.00 77.81 68 ASN A CA 1
ATOM 576 C C . ASN A 1 68 ? 15.778 1.688 -3.962 1.00 77.81 68 ASN A C 1
ATOM 578 O O . ASN A 1 68 ? 15.755 2.322 -2.906 1.00 77.81 68 ASN A O 1
ATOM 582 N N . GLN A 1 69 ? 15.066 2.092 -5.020 1.00 77.44 69 GLN A N 1
ATOM 583 C CA . GLN A 1 69 ? 14.25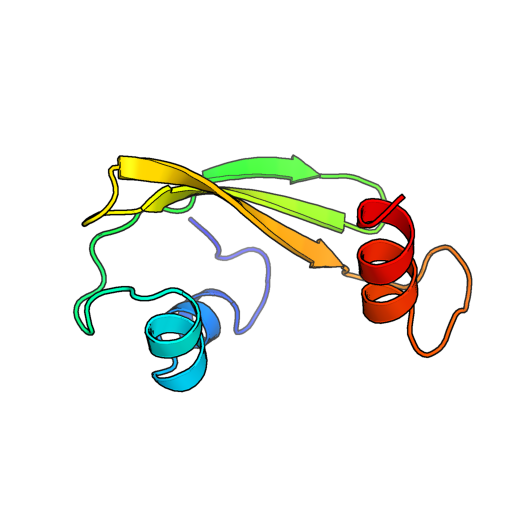3 3.319 -5.007 1.00 77.44 69 GLN A CA 1
ATOM 584 C C . GLN A 1 69 ? 13.230 3.371 -3.853 1.00 77.44 69 GLN A C 1
ATOM 586 O O . GLN A 1 69 ? 13.042 4.426 -3.254 1.00 77.44 69 GLN A O 1
ATOM 591 N N . ILE A 1 70 ? 12.590 2.246 -3.512 1.00 80.25 70 ILE A N 1
ATOM 592 C CA . ILE A 1 70 ? 11.591 2.191 -2.427 1.00 80.25 70 ILE A CA 1
ATOM 593 C C . ILE A 1 70 ? 12.233 2.506 -1.071 1.00 80.25 70 ILE A C 1
ATOM 595 O O . ILE A 1 70 ? 11.660 3.239 -0.267 1.00 80.25 70 ILE A O 1
ATOM 599 N N . GLU A 1 71 ? 13.431 1.977 -0.819 1.00 83.56 71 GLU A N 1
ATOM 600 C CA . GLU A 1 71 ? 14.149 2.249 0.423 1.00 83.56 71 GLU A CA 1
ATOM 601 C C . GLU A 1 71 ? 14.557 3.721 0.511 1.00 83.56 71 GLU A C 1
ATOM 603 O O . GLU A 1 71 ? 14.356 4.346 1.551 1.00 83.56 71 GLU A O 1
ATOM 608 N N . TYR A 1 72 ? 15.056 4.292 -0.587 1.00 82.38 72 TYR A N 1
ATOM 609 C CA . TYR A 1 72 ? 15.411 5.708 -0.657 1.00 82.38 72 TYR A CA 1
ATOM 610 C C . TYR A 1 72 ? 14.205 6.629 -0.390 1.00 82.38 72 TYR A C 1
ATOM 612 O O . TYR A 1 72 ? 14.296 7.557 0.420 1.00 82.38 72 TYR A O 1
ATOM 620 N N . GLU A 1 73 ? 13.056 6.353 -1.022 1.00 80.31 73 GLU A N 1
ATOM 621 C CA . GLU A 1 73 ? 11.806 7.092 -0.783 1.00 80.31 73 GLU A CA 1
ATOM 622 C C . GLU A 1 73 ? 11.388 6.993 0.695 1.00 80.31 73 GLU A C 1
ATOM 624 O O . GLU A 1 73 ? 11.084 8.004 1.328 1.00 80.31 73 GLU A O 1
ATOM 629 N N . HIS A 1 74 ? 11.446 5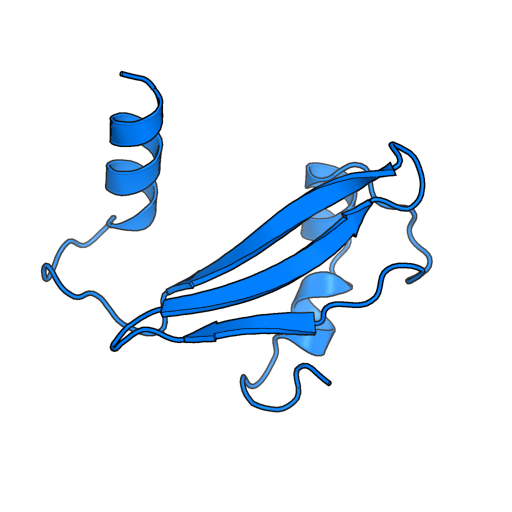.795 1.281 1.00 83.62 74 HIS A N 1
ATOM 630 C CA . HIS A 1 74 ? 11.123 5.582 2.692 1.00 83.62 74 HIS A CA 1
ATOM 631 C C . HIS A 1 74 ? 12.079 6.312 3.646 1.00 83.62 74 HIS A C 1
ATOM 633 O O . HIS A 1 74 ? 11.628 6.883 4.637 1.00 83.62 74 HIS A O 1
ATOM 639 N N . GLN A 1 75 ? 13.385 6.308 3.368 1.00 86.19 75 GLN A N 1
ATOM 640 C CA . GLN A 1 75 ? 14.360 7.044 4.174 1.00 86.19 75 GLN A CA 1
ATOM 641 C C . GLN A 1 75 ? 14.102 8.551 4.111 1.00 86.19 75 GLN A C 1
ATOM 643 O O . GLN A 1 75 ? 14.166 9.213 5.141 1.00 86.19 75 GLN A O 1
ATOM 648 N N . THR A 1 76 ? 13.738 9.075 2.939 1.00 84.44 76 THR A N 1
ATOM 649 C CA . THR A 1 76 ? 13.445 10.504 2.751 1.00 84.44 76 THR A CA 1
ATOM 650 C C . THR A 1 76 ? 12.217 10.950 3.550 1.00 84.44 76 THR A C 1
ATOM 652 O O . THR A 1 76 ? 12.227 12.035 4.112 1.00 84.44 76 THR A O 1
ATOM 655 N N . LEU A 1 77 ? 11.188 10.103 3.672 1.00 83.56 77 LEU A N 1
ATOM 656 C CA . LEU A 1 77 ? 9.977 10.397 4.458 1.00 83.56 77 LEU A CA 1
ATOM 657 C C . LEU A 1 77 ? 10.200 10.460 5.980 1.00 83.56 77 LEU A C 1
ATOM 659 O O . LEU A 1 77 ? 9.289 10.849 6.709 1.00 83.56 77 LEU A O 1
ATOM 663 N N . LYS A 1 78 ? 11.363 10.022 6.479 1.00 80.12 78 LYS A N 1
ATOM 664 C CA . LYS A 1 78 ? 11.707 10.088 7.910 1.00 80.12 78 LYS A CA 1
ATOM 665 C C . LYS A 1 78 ? 12.287 11.440 8.331 1.00 80.12 78 LYS A C 1
ATOM 66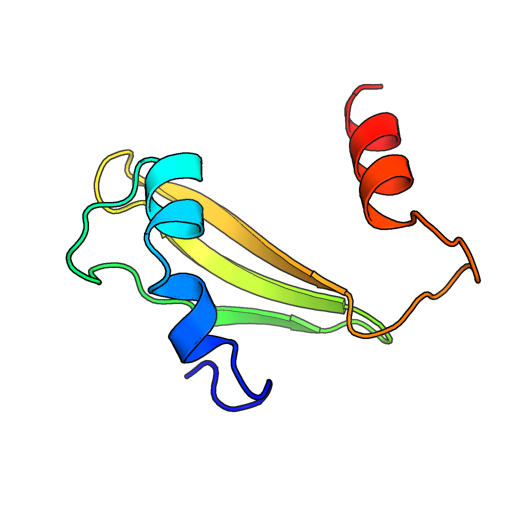7 O O . LYS A 1 78 ? 12.461 11.647 9.532 1.00 80.12 78 LYS A O 1
ATOM 672 N N . PHE A 1 79 ? 12.613 12.297 7.368 1.00 64.31 79 PHE A N 1
ATOM 673 C CA . PHE A 1 79 ? 13.109 13.655 7.577 1.00 64.31 79 PHE A CA 1
ATOM 674 C C . PHE A 1 79 ? 11.975 14.664 7.385 1.00 64.31 79 PHE A C 1
ATOM 676 O O . PHE A 1 79 ? 11.994 15.681 8.112 1.00 64.31 79 PHE A O 1
#

Sequence (79 aa):
MMKRIKGLEEYVQWSVYRQALGLPEDHEEQYELLAQGEYNINYFFVHPITRKRLILRLNTASQMHLENQIEYEHQTLKF